Protein AF-A0A6C0CPA9-F1 (afdb_monomer_lite)

Sequence (129 aa):
EEEEEEEAEEEAEEEEEEEEEEEEEEEEEEEEEEEEEEEEEEEEAEEEAEEEAEEEAEEEAEEEEEEEEEEEEEVEEEEAEEEVYQLTIDGKEYFTTNEKDGMIYAVTEEGDVGDEVGYYEDGEPGFYE

Radius of gyration: 47.67 Å; chains: 1; bounding box: 100×30×122 Å

Organism: NCBI:txid1070528

Secondary structure (DSSP, 8-state):
-HHHHHHHHHHHHHHHHHHHHHHHHHHHHHHHHHHHHHHHHHHHHHHHHHHHHHHHHHHHHHHHHHHHHHHHHHHHHHS----PEEEEETTEEEEES-TTT-EEEEEPTTSSEEEEEEEEETTEEEE--

Structure (mmCIF, N/CA/C/O backbone):
data_AF-A0A6C0CPA9-F1
#
_entry.id   AF-A0A6C0CPA9-F1
#
loop_
_atom_site.group_PDB
_atom_site.id
_atom_site.type_symbol
_atom_site.label_atom_id
_atom_site.label_alt_id
_atom_site.label_comp_id
_atom_site.label_asym_id
_atom_site.label_entity_id
_atom_site.label_seq_id
_atom_site.pdbx_PDB_ins_code
_atom_site.Cartn_x
_atom_site.Cartn_y
_atom_site.Cartn_z
_atom_site.occupancy
_atom_site.B_iso_or_equiv
_atom_site.auth_seq_id
_atom_site.auth_comp_id
_atom_site.auth_asym_id
_atom_site.auth_atom_id
_atom_site.pdbx_PDB_model_num
ATOM 1 N N . GLU A 1 1 ? 54.520 -0.293 -70.851 1.00 71.94 1 GLU A N 1
ATOM 2 C CA . GLU A 1 1 ? 53.460 -1.229 -71.267 1.00 71.94 1 GLU A CA 1
ATOM 3 C C . GLU A 1 1 ? 53.382 -2.312 -70.206 1.00 71.94 1 GLU A C 1
ATOM 5 O O . GLU A 1 1 ? 52.647 -2.036 -69.287 1.00 71.94 1 GLU A O 1
ATOM 10 N N . GLU A 1 2 ? 54.209 -3.370 -70.169 1.00 79.31 2 GLU A N 1
ATOM 11 C CA . GLU A 1 2 ? 54.141 -4.353 -69.050 1.00 79.31 2 GLU A CA 1
ATOM 12 C C . GLU A 1 2 ? 54.379 -3.740 -67.649 1.00 79.31 2 GLU A C 1
ATOM 14 O O . GLU A 1 2 ? 53.557 -3.952 -66.776 1.00 79.31 2 GLU A O 1
ATOM 19 N N . GLU A 1 3 ? 55.417 -2.914 -67.439 1.00 79.69 3 GLU A N 1
ATOM 20 C CA . GLU A 1 3 ? 55.645 -2.259 -66.122 1.00 79.69 3 GLU A CA 1
ATOM 21 C C . GLU A 1 3 ? 54.547 -1.245 -65.733 1.00 79.69 3 GLU A C 1
ATOM 23 O O . GLU A 1 3 ? 54.368 -0.967 -64.562 1.00 79.69 3 GLU A O 1
ATOM 28 N N . GLU A 1 4 ? 53.817 -0.680 -66.702 1.00 80.62 4 GLU A N 1
ATOM 29 C CA . GLU A 1 4 ? 52.719 0.275 -66.430 1.00 80.62 4 GLU A CA 1
ATOM 30 C C . GLU A 1 4 ? 51.405 -0.465 -66.129 1.00 80.62 4 GLU A C 1
ATOM 32 O O . GLU A 1 4 ? 50.531 0.070 -65.461 1.00 80.62 4 GLU A O 1
ATOM 37 N N . GLU A 1 5 ? 51.268 -1.691 -66.642 1.00 80.69 5 GLU A N 1
ATOM 38 C CA . GLU A 1 5 ? 50.152 -2.595 -66.359 1.00 80.69 5 GLU A CA 1
ATOM 39 C C . GLU A 1 5 ? 50.328 -3.236 -64.971 1.00 80.69 5 GLU A C 1
ATOM 41 O O . GLU A 1 5 ? 49.364 -3.290 -64.225 1.00 80.69 5 GLU A O 1
ATOM 46 N N . GLU A 1 6 ? 51.560 -3.607 -64.590 1.00 85.00 6 GLU A N 1
ATOM 47 C CA . GLU A 1 6 ? 51.901 -4.124 -63.250 1.00 85.00 6 GLU A CA 1
ATOM 48 C C . GLU A 1 6 ? 51.686 -3.072 -62.144 1.00 85.00 6 GLU A C 1
ATOM 50 O O . GLU A 1 6 ? 51.071 -3.387 -61.133 1.00 85.00 6 GLU A O 1
ATOM 55 N N . GLU A 1 7 ? 52.102 -1.811 -62.349 1.00 84.19 7 GLU A N 1
ATOM 56 C CA . GLU A 1 7 ? 51.832 -0.736 -61.370 1.00 84.19 7 GLU A CA 1
ATOM 57 C C . GLU A 1 7 ? 50.328 -0.434 -61.235 1.00 84.19 7 GLU A C 1
ATOM 59 O O . GLU A 1 7 ? 49.864 -0.126 -60.145 1.00 84.19 7 GLU A O 1
ATOM 64 N N . ALA A 1 8 ? 49.548 -0.553 -62.316 1.00 89.44 8 ALA A N 1
ATOM 65 C CA . ALA A 1 8 ? 48.098 -0.361 -62.256 1.00 89.44 8 ALA A CA 1
ATOM 66 C C . ALA A 1 8 ? 47.355 -1.536 -61.593 1.00 89.44 8 ALA A C 1
ATOM 68 O O . ALA A 1 8 ? 46.271 -1.324 -61.056 1.00 89.44 8 ALA A O 1
ATOM 69 N N . GLU A 1 9 ? 47.896 -2.758 -61.659 1.00 87.00 9 GLU A N 1
ATOM 70 C CA . GLU A 1 9 ? 47.364 -3.907 -60.917 1.00 87.00 9 GLU A CA 1
ATOM 71 C C . GLU A 1 9 ? 47.684 -3.794 -59.415 1.00 87.00 9 GLU A C 1
ATOM 73 O O . GLU A 1 9 ? 46.784 -4.026 -58.617 1.00 87.00 9 GLU A O 1
ATOM 78 N N . GLU A 1 10 ? 48.894 -3.360 -59.022 1.00 87.19 10 GLU A N 1
ATOM 79 C CA . GLU A 1 10 ? 49.215 -3.108 -57.600 1.00 87.19 10 GLU A CA 1
ATOM 80 C C . GLU A 1 10 ? 48.370 -1.968 -57.004 1.00 87.19 10 GLU A C 1
ATOM 82 O O . GLU A 1 10 ? 47.857 -2.123 -55.902 1.00 87.19 10 GLU A O 1
ATOM 87 N N . GLU A 1 11 ? 48.168 -0.851 -57.722 1.00 86.12 11 GLU A N 1
ATOM 88 C CA . GLU A 1 11 ? 47.304 0.238 -57.222 1.00 86.12 11 GLU A CA 1
ATOM 89 C C . GLU A 1 11 ? 45.832 -0.197 -57.089 1.00 86.12 11 GLU A C 1
ATOM 91 O O . GLU A 1 11 ? 45.123 0.322 -56.234 1.00 86.12 11 GLU A O 1
ATOM 96 N N . ALA A 1 12 ? 45.365 -1.144 -57.911 1.00 91.75 12 ALA A N 1
ATOM 97 C CA . ALA A 1 12 ? 44.013 -1.689 -57.795 1.00 91.75 12 ALA A CA 1
ATOM 98 C C . ALA A 1 12 ? 43.873 -2.692 -56.636 1.00 91.75 12 ALA A C 1
ATOM 100 O O . ALA A 1 12 ? 42.826 -2.704 -55.999 1.00 91.75 12 ALA A O 1
ATOM 101 N N . GLU A 1 13 ? 44.900 -3.508 -56.356 1.00 90.25 13 GLU A N 1
ATOM 102 C CA . GLU A 1 13 ? 44.908 -4.384 -55.171 1.00 90.25 13 GLU A CA 1
ATOM 103 C C . GLU A 1 13 ? 44.988 -3.570 -53.866 1.00 90.25 13 GLU A C 1
ATOM 105 O O . GLU A 1 13 ? 44.288 -3.917 -52.923 1.00 90.25 13 GLU A O 1
ATOM 110 N N . GLU A 1 14 ? 45.768 -2.477 -53.805 1.00 88.94 14 GLU A N 1
ATOM 111 C CA . GLU A 1 14 ? 45.767 -1.583 -52.626 1.00 88.94 14 GLU A CA 1
ATOM 112 C C . GLU A 1 14 ? 44.408 -0.885 -52.428 1.00 88.94 14 GLU A C 1
ATOM 114 O O . GLU A 1 14 ? 43.975 -0.742 -51.289 1.00 88.94 14 GLU A O 1
ATOM 119 N N . GLU A 1 15 ? 43.722 -0.468 -53.503 1.00 89.12 15 GLU A N 1
ATOM 120 C CA . GLU A 1 15 ? 42.382 0.146 -53.402 1.00 89.12 15 GLU A CA 1
ATOM 121 C C . GLU A 1 15 ? 41.321 -0.876 -52.939 1.00 89.12 15 GLU A C 1
ATOM 123 O O . GLU A 1 15 ? 40.477 -0.523 -52.122 1.00 89.12 15 GLU A O 1
ATOM 128 N N . GLU A 1 16 ? 41.380 -2.139 -53.397 1.00 89.69 16 GLU A N 1
ATOM 129 C CA . GLU A 1 16 ? 40.499 -3.209 -52.886 1.00 89.69 16 GLU A CA 1
ATOM 130 C C . GLU A 1 16 ? 40.804 -3.568 -51.416 1.00 89.69 16 GLU A C 1
ATOM 132 O O . GLU A 1 16 ? 39.860 -3.792 -50.665 1.00 89.69 16 GLU A O 1
ATOM 137 N N . GLU A 1 17 ? 42.075 -3.604 -50.979 1.00 89.25 17 GLU A N 1
ATOM 138 C CA . GLU A 1 17 ? 42.406 -3.834 -49.557 1.00 89.25 17 GLU A CA 1
ATOM 139 C C . GLU A 1 17 ? 41.942 -2.669 -48.658 1.00 89.25 17 GLU A C 1
ATOM 141 O O . GLU A 1 17 ? 41.436 -2.935 -47.571 1.00 89.25 17 GLU A O 1
ATOM 146 N N . GLU A 1 18 ? 42.063 -1.401 -49.088 1.00 89.62 18 GLU A N 1
ATOM 147 C CA . GLU A 1 18 ? 41.516 -0.259 -48.324 1.00 89.62 18 GLU A CA 1
ATOM 148 C C . GLU A 1 18 ? 39.977 -0.301 -48.248 1.00 89.62 18 GLU A C 1
ATOM 150 O O . GLU A 1 18 ? 39.433 -0.010 -47.185 1.00 89.62 18 GLU A O 1
ATOM 155 N N . GLU A 1 19 ? 39.268 -0.675 -49.326 1.00 89.12 19 GLU A N 1
ATOM 156 C CA . GLU A 1 19 ? 37.801 -0.832 -49.278 1.00 89.12 19 GLU A CA 1
ATOM 157 C C . GLU A 1 19 ? 37.370 -1.997 -48.362 1.00 89.12 19 GLU A C 1
ATOM 159 O O . GLU A 1 19 ? 36.388 -1.844 -47.638 1.00 89.12 19 GLU A O 1
ATOM 164 N N . GLU A 1 20 ? 38.085 -3.134 -48.349 1.00 89.44 20 GLU A N 1
ATOM 165 C CA . GLU A 1 20 ? 37.786 -4.238 -47.415 1.00 89.44 20 GLU A CA 1
ATOM 166 C C . GLU A 1 20 ? 38.071 -3.851 -45.949 1.00 89.44 20 GLU A C 1
ATOM 168 O O . GLU A 1 20 ? 37.283 -4.215 -45.078 1.00 89.44 2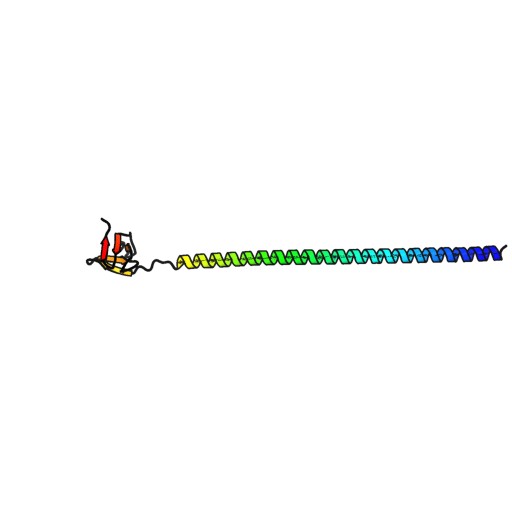0 GLU A O 1
ATOM 173 N N . GLU A 1 21 ? 39.144 -3.098 -45.654 1.00 88.88 21 GLU A N 1
ATOM 174 C CA . GLU A 1 21 ? 39.405 -2.604 -44.287 1.00 88.88 21 GLU A CA 1
ATOM 175 C C . GLU A 1 21 ? 38.352 -1.572 -43.831 1.00 88.88 21 GLU A C 1
ATOM 177 O O . GLU A 1 21 ? 37.948 -1.614 -42.669 1.00 88.88 21 GLU A O 1
ATOM 182 N N . GLU A 1 22 ? 37.874 -0.676 -44.712 1.00 89.62 22 GLU A N 1
ATOM 183 C CA . GLU A 1 22 ? 36.774 0.249 -44.373 1.00 89.62 22 GLU A CA 1
ATOM 184 C C . GLU A 1 22 ? 35.443 -0.495 -44.141 1.00 89.62 22 GLU A C 1
ATOM 186 O O . GLU A 1 22 ? 34.723 -0.139 -43.208 1.00 89.62 22 GLU A O 1
ATOM 191 N N . GLU A 1 23 ? 35.109 -1.531 -44.930 1.00 89.06 23 GLU A N 1
ATOM 192 C CA . GLU A 1 23 ? 33.907 -2.351 -44.676 1.00 89.06 23 GLU A CA 1
ATOM 193 C C . GLU A 1 23 ? 34.011 -3.133 -43.350 1.00 89.06 23 GLU A C 1
ATOM 195 O O . GLU A 1 23 ? 33.018 -3.205 -42.628 1.00 89.06 23 GLU A O 1
ATOM 200 N N . GLU A 1 24 ? 35.181 -3.688 -42.993 1.00 89.88 24 GLU A N 1
ATOM 201 C CA . GLU A 1 24 ? 35.362 -4.364 -41.693 1.00 89.88 24 GLU A CA 1
ATOM 202 C C . GLU A 1 24 ? 35.265 -3.382 -40.505 1.00 89.88 24 GLU A C 1
ATOM 204 O O . GLU A 1 24 ? 34.666 -3.739 -39.491 1.00 89.88 24 GLU A O 1
ATOM 209 N N . GLU A 1 25 ? 35.798 -2.151 -40.610 1.00 89.56 25 GLU A N 1
ATOM 210 C CA . GLU A 1 25 ? 35.625 -1.129 -39.557 1.00 89.56 25 GLU A CA 1
ATOM 211 C C . GLU A 1 25 ? 34.157 -0.678 -39.422 1.00 89.56 25 GLU A C 1
ATOM 213 O O . GLU A 1 25 ? 33.690 -0.508 -38.295 1.00 89.56 25 GLU A O 1
ATOM 218 N N . GLU A 1 26 ? 33.410 -0.509 -40.526 1.00 89.50 26 GLU A N 1
ATOM 219 C CA . GLU A 1 26 ? 31.973 -0.184 -40.454 1.00 89.50 26 GLU A CA 1
ATOM 220 C C . GLU A 1 26 ? 31.152 -1.333 -39.832 1.00 89.50 26 GLU A C 1
ATOM 222 O O . GLU A 1 26 ? 30.246 -1.059 -39.044 1.00 89.50 26 GLU A O 1
ATOM 227 N N . GLU A 1 27 ? 31.464 -2.604 -40.132 1.00 89.00 27 GLU A N 1
ATOM 228 C CA . GLU A 1 27 ? 30.794 -3.750 -39.489 1.00 89.00 27 GLU A CA 1
ATOM 229 C C . GLU A 1 27 ? 31.118 -3.847 -37.982 1.00 89.00 27 GLU A C 1
ATOM 231 O O . GLU A 1 27 ? 30.213 -4.143 -37.200 1.00 89.00 27 GLU A O 1
ATOM 236 N N . GLU A 1 28 ? 32.362 -3.577 -37.550 1.00 89.19 28 GLU A N 1
ATOM 237 C CA . GLU A 1 28 ? 32.704 -3.536 -36.114 1.00 89.19 28 GLU A CA 1
ATOM 238 C C . GLU A 1 28 ? 32.004 -2.370 -35.385 1.00 89.19 28 GLU A C 1
ATOM 240 O O . GLU A 1 28 ? 31.541 -2.566 -34.260 1.00 89.19 28 GLU A O 1
ATOM 245 N N . GLU A 1 29 ? 31.881 -1.180 -35.997 1.00 89.75 29 GLU A N 1
ATOM 246 C CA . GLU A 1 29 ? 31.122 -0.065 -35.398 1.00 89.75 29 GLU A CA 1
ATOM 247 C C . GLU A 1 29 ? 29.614 -0.377 -35.296 1.00 89.75 29 GLU A C 1
ATOM 249 O O . GLU A 1 29 ? 29.005 -0.039 -34.280 1.00 89.75 29 GLU A O 1
ATOM 254 N N . GLU A 1 30 ? 29.003 -1.040 -36.293 1.00 89.06 30 GLU A N 1
ATOM 255 C CA . GLU A 1 30 ? 27.594 -1.468 -36.200 1.00 89.06 30 GLU A CA 1
ATOM 256 C C . GLU A 1 30 ? 27.381 -2.545 -35.113 1.00 89.06 30 GLU A C 1
ATOM 258 O O . GLU A 1 30 ? 26.374 -2.481 -34.406 1.00 89.06 30 GLU A O 1
ATOM 263 N N . GLU A 1 31 ? 28.306 -3.506 -34.935 1.00 88.94 31 GLU A N 1
ATOM 264 C CA . GLU A 1 31 ? 28.223 -4.483 -33.829 1.00 88.94 31 GLU A CA 1
ATOM 265 C C . GLU A 1 31 ? 28.378 -3.812 -32.448 1.00 88.94 31 GLU A C 1
ATOM 267 O O . GLU A 1 31 ? 27.646 -4.179 -31.528 1.00 88.94 31 GLU A O 1
ATOM 272 N N . GLU A 1 32 ? 29.279 -2.828 -32.282 1.00 89.31 32 GLU A N 1
ATOM 273 C CA . GLU A 1 32 ? 29.393 -2.077 -31.015 1.00 89.31 32 GLU A CA 1
ATOM 274 C C . GLU A 1 32 ? 28.132 -1.236 -30.726 1.00 89.31 32 GLU A C 1
ATOM 276 O O . GLU A 1 32 ? 27.699 -1.195 -29.572 1.00 89.31 32 GLU A O 1
ATOM 281 N N . GLU A 1 33 ? 27.509 -0.600 -31.733 1.00 88.25 33 GLU A N 1
ATOM 282 C CA . GLU A 1 33 ? 26.233 0.117 -31.536 1.00 88.25 33 GLU A CA 1
ATOM 283 C C . GLU A 1 33 ? 25.080 -0.841 -31.169 1.00 88.25 33 GLU A C 1
ATOM 285 O O . GLU A 1 33 ? 24.278 -0.495 -30.299 1.00 88.25 33 GLU A O 1
ATOM 290 N N . GLU A 1 34 ? 24.988 -2.040 -31.771 1.00 88.12 34 GLU A N 1
ATOM 291 C CA . GLU A 1 34 ? 23.982 -3.045 -31.371 1.00 88.12 34 GLU A CA 1
ATOM 292 C C . GLU A 1 34 ? 24.216 -3.565 -29.937 1.00 88.12 34 GLU A C 1
ATOM 294 O O . GLU A 1 34 ? 23.241 -3.725 -29.200 1.00 88.12 34 GLU A O 1
ATOM 299 N N . GLU A 1 35 ? 25.468 -3.803 -29.508 1.00 87.56 35 GLU A N 1
ATOM 300 C CA . GLU A 1 35 ? 25.762 -4.198 -28.115 1.00 87.56 35 GLU A CA 1
ATOM 301 C C . GLU A 1 35 ? 25.408 -3.082 -27.112 1.00 87.56 35 GLU A C 1
ATOM 303 O O . GLU A 1 35 ? 24.839 -3.389 -26.063 1.00 87.56 35 GLU A O 1
ATOM 308 N N . GLU A 1 36 ? 25.694 -1.803 -27.412 1.00 88.25 36 GLU A N 1
ATOM 309 C CA . GLU A 1 36 ? 25.282 -0.686 -26.539 1.00 88.25 36 GLU A CA 1
ATOM 310 C C . GLU A 1 36 ? 23.747 -0.558 -26.455 1.00 88.25 36 GLU A C 1
ATOM 312 O O . GLU A 1 36 ? 23.226 -0.306 -25.366 1.00 88.25 36 GLU A O 1
ATOM 317 N N . GLU A 1 37 ? 23.007 -0.758 -27.558 1.00 87.50 37 GLU A N 1
ATOM 318 C CA . GLU A 1 37 ? 21.532 -0.717 -27.546 1.00 87.50 37 GLU A CA 1
ATOM 319 C C . GLU A 1 37 ? 20.934 -1.897 -26.746 1.00 87.50 37 GLU A C 1
ATOM 321 O O . GLU A 1 37 ? 19.967 -1.703 -26.006 1.00 87.50 37 GLU A O 1
ATOM 326 N N . GLU A 1 38 ? 21.521 -3.103 -26.828 1.00 87.81 38 GLU A N 1
ATOM 327 C CA . GLU A 1 38 ? 21.101 -4.260 -26.013 1.00 87.81 38 GLU A CA 1
ATOM 328 C C . GLU A 1 38 ? 21.391 -4.040 -24.514 1.00 87.81 38 GLU A C 1
ATOM 330 O O . GLU A 1 38 ? 20.547 -4.381 -23.681 1.00 87.81 38 GLU A O 1
ATOM 335 N N . GLU A 1 39 ? 22.533 -3.431 -24.155 1.00 87.50 39 GLU A N 1
ATOM 336 C CA . GLU A 1 39 ? 22.864 -3.100 -22.756 1.00 87.50 39 GLU A CA 1
ATOM 337 C C . GLU A 1 39 ? 21.905 -2.036 -22.182 1.00 87.50 39 GLU A C 1
ATOM 339 O O . GLU A 1 39 ? 21.437 -2.197 -21.052 1.00 87.50 39 GLU A O 1
ATOM 344 N N . GLU A 1 40 ? 21.540 -0.996 -22.953 1.00 86.62 40 GLU A N 1
ATOM 345 C CA . GLU A 1 40 ? 20.522 -0.014 -22.529 1.00 86.62 40 GLU A CA 1
ATOM 346 C C . GLU A 1 40 ? 19.130 -0.661 -22.352 1.00 86.62 40 GLU A C 1
ATOM 348 O O . GLU A 1 40 ? 18.443 -0.351 -21.375 1.00 86.62 40 GLU A O 1
ATOM 353 N N . GLU A 1 41 ? 18.706 -1.581 -23.236 1.00 87.00 41 GLU A N 1
ATOM 354 C CA . GLU A 1 41 ? 17.419 -2.292 -23.090 1.00 87.00 41 GLU A CA 1
ATOM 355 C C . GLU A 1 41 ? 17.411 -3.213 -21.851 1.00 87.00 41 GLU A C 1
ATOM 357 O O . GLU A 1 41 ? 16.395 -3.295 -21.152 1.00 87.00 41 GLU A O 1
ATOM 362 N N . GLU A 1 42 ? 18.529 -3.888 -21.540 1.00 85.38 42 GLU A N 1
ATOM 363 C CA . GLU A 1 42 ? 18.656 -4.709 -20.324 1.00 85.38 42 GLU A CA 1
ATOM 364 C C . GLU A 1 42 ? 18.603 -3.844 -19.050 1.00 85.38 42 GLU A C 1
ATOM 366 O O . GLU A 1 42 ? 17.912 -4.222 -18.099 1.00 85.38 42 GLU A O 1
ATOM 371 N N . GLU A 1 43 ? 19.251 -2.669 -19.037 1.00 85.62 43 GLU A N 1
ATOM 372 C CA . GLU A 1 43 ? 19.215 -1.743 -17.892 1.00 85.62 43 GLU A CA 1
ATOM 373 C C . GLU A 1 43 ? 17.799 -1.176 -17.662 1.00 85.62 43 GLU A C 1
ATOM 375 O O . GLU A 1 43 ? 17.316 -1.192 -16.526 1.00 85.62 43 GLU A O 1
ATOM 380 N N . GLU A 1 44 ? 17.083 -0.753 -18.719 1.00 85.75 44 GLU A N 1
ATOM 381 C CA . GLU A 1 44 ? 15.685 -0.298 -18.592 1.00 85.75 44 GLU A CA 1
ATOM 382 C C . GLU A 1 44 ? 14.759 -1.423 -18.086 1.00 85.75 44 GLU A C 1
ATOM 384 O O . GLU A 1 44 ? 13.868 -1.176 -17.268 1.00 85.75 44 GLU A O 1
ATOM 389 N N . ALA A 1 45 ? 14.978 -2.671 -18.519 1.00 86.94 45 ALA A N 1
ATOM 390 C CA . ALA A 1 45 ? 14.195 -3.818 -18.061 1.00 86.94 45 ALA A CA 1
ATOM 391 C C . ALA A 1 45 ? 14.477 -4.200 -16.594 1.00 86.94 45 ALA A C 1
ATOM 393 O O . ALA A 1 45 ? 13.550 -4.617 -15.890 1.00 86.94 45 ALA A O 1
ATOM 394 N N . GLU A 1 46 ? 15.724 -4.078 -16.116 1.00 84.50 46 GLU A N 1
ATOM 395 C CA . GLU A 1 46 ? 16.039 -4.244 -14.690 1.00 84.50 46 GLU A CA 1
ATOM 396 C C . GLU A 1 46 ? 15.406 -3.128 -13.840 1.00 84.50 46 GLU A C 1
ATOM 398 O O . GLU A 1 46 ? 14.881 -3.432 -12.766 1.00 84.50 46 GLU A O 1
ATOM 403 N N . GLU A 1 47 ? 15.387 -1.873 -14.315 1.00 81.94 47 GLU A N 1
ATOM 404 C CA . GLU A 1 47 ? 14.750 -0.756 -13.594 1.00 81.94 47 GLU A CA 1
ATOM 405 C C . GLU A 1 47 ? 13.225 -0.953 -13.479 1.00 81.94 47 GLU A C 1
ATOM 407 O O . GLU A 1 47 ? 12.688 -0.860 -12.372 1.00 81.94 47 GLU A O 1
ATOM 412 N N . GLU A 1 48 ? 12.527 -1.323 -14.567 1.00 82.19 48 GLU A N 1
ATOM 413 C CA . GLU A 1 48 ? 11.084 -1.634 -14.507 1.00 82.19 48 GLU A CA 1
ATOM 414 C C . GLU A 1 48 ? 10.783 -2.814 -13.560 1.00 82.19 48 GLU A C 1
ATOM 416 O O . GLU A 1 48 ? 9.772 -2.803 -12.854 1.00 82.19 48 GLU A O 1
ATOM 421 N N . ALA A 1 49 ? 11.653 -3.830 -13.508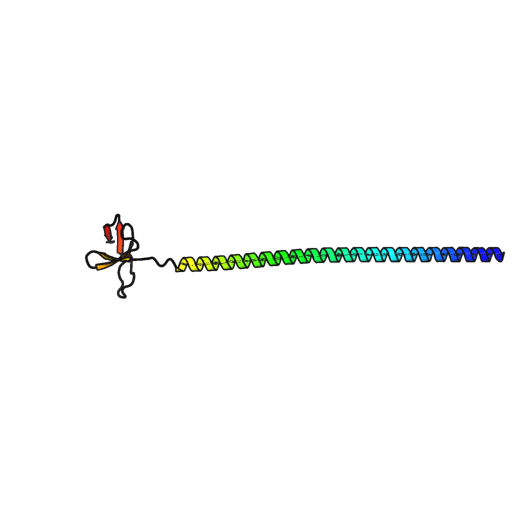 1.00 83.06 49 ALA A N 1
ATOM 422 C CA . ALA A 1 49 ? 11.477 -4.971 -12.610 1.00 83.06 49 ALA A CA 1
ATOM 423 C C . ALA A 1 49 ? 11.710 -4.618 -11.129 1.00 83.06 49 ALA A C 1
ATOM 425 O O . ALA A 1 49 ? 11.051 -5.195 -10.259 1.00 83.06 49 ALA A O 1
ATOM 426 N N . GLU A 1 50 ? 12.636 -3.700 -10.823 1.00 81.12 50 GLU A N 1
ATOM 427 C CA . GLU A 1 50 ? 12.836 -3.197 -9.458 1.00 81.12 50 GLU A CA 1
ATOM 428 C C . GLU A 1 50 ? 11.636 -2.349 -9.002 1.00 81.12 50 GLU A C 1
ATOM 430 O O . GLU A 1 50 ? 11.176 -2.527 -7.872 1.00 81.12 50 GLU A O 1
ATOM 435 N N . GLU A 1 51 ? 11.074 -1.505 -9.881 1.00 79.00 51 GLU A N 1
ATOM 436 C CA . GLU A 1 51 ? 9.879 -0.700 -9.574 1.00 79.00 51 GLU A CA 1
ATOM 437 C C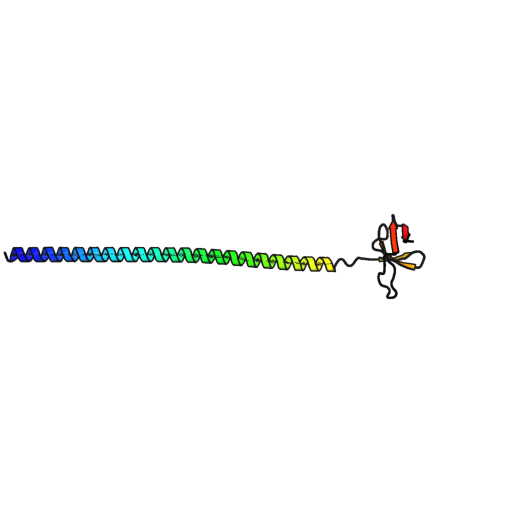 . GLU A 1 51 ? 8.646 -1.590 -9.310 1.00 79.00 51 GLU A C 1
ATOM 439 O O . GLU A 1 51 ? 7.967 -1.402 -8.300 1.00 79.00 51 GLU A O 1
ATOM 444 N N . GLU A 1 52 ? 8.395 -2.615 -10.142 1.00 77.75 52 GLU A N 1
ATOM 445 C CA . GLU A 1 52 ? 7.283 -3.565 -9.929 1.00 77.75 52 GLU A CA 1
ATOM 446 C C . GLU A 1 52 ? 7.432 -4.326 -8.595 1.00 77.75 52 GLU A C 1
ATOM 448 O O . GLU A 1 52 ? 6.448 -4.556 -7.889 1.00 77.75 52 GLU A O 1
ATOM 453 N N . ALA A 1 53 ? 8.663 -4.686 -8.212 1.00 78.56 53 ALA A N 1
ATOM 454 C CA . ALA A 1 53 ? 8.932 -5.373 -6.950 1.00 78.56 53 ALA A CA 1
ATOM 455 C C . ALA A 1 53 ? 8.773 -4.465 -5.715 1.00 78.56 53 ALA A C 1
ATOM 457 O O . ALA A 1 53 ? 8.380 -4.956 -4.654 1.00 78.56 53 ALA A O 1
ATOM 458 N N . GLU A 1 54 ? 9.087 -3.167 -5.823 1.00 76.81 54 GLU A N 1
ATOM 459 C CA . GLU A 1 54 ? 8.837 -2.196 -4.749 1.00 76.81 54 GLU A CA 1
ATOM 460 C C . GLU A 1 54 ? 7.328 -1.957 -4.568 1.00 76.81 54 GLU A C 1
ATOM 462 O O . GLU A 1 54 ? 6.858 -1.973 -3.430 1.00 76.81 54 GLU A O 1
ATOM 467 N N . GLU A 1 55 ? 6.556 -1.846 -5.661 1.00 73.88 55 GLU A N 1
ATOM 468 C CA . GLU A 1 55 ? 5.091 -1.690 -5.599 1.00 73.88 55 GLU A CA 1
ATOM 469 C C . GLU A 1 55 ? 4.411 -2.922 -4.966 1.00 73.88 55 GLU A C 1
ATOM 471 O O . GLU A 1 55 ? 3.583 -2.765 -4.068 1.00 73.88 55 GLU A O 1
ATOM 476 N N . GLU A 1 56 ? 4.803 -4.149 -5.349 1.00 68.75 56 GLU A N 1
ATOM 477 C CA . GLU A 1 56 ? 4.262 -5.385 -4.743 1.00 68.75 56 GLU A CA 1
ATOM 478 C C . GLU A 1 56 ? 4.578 -5.463 -3.235 1.00 68.75 56 GLU A C 1
ATOM 480 O O . GLU A 1 56 ? 3.741 -5.896 -2.440 1.00 68.75 56 GLU A O 1
ATOM 485 N N . ALA A 1 57 ? 5.766 -5.008 -2.819 1.00 71.06 57 ALA A N 1
ATOM 486 C CA . ALA A 1 57 ? 6.164 -5.000 -1.413 1.00 71.06 57 ALA A CA 1
ATOM 487 C C . ALA A 1 57 ? 5.427 -3.935 -0.578 1.00 71.06 57 ALA A C 1
ATOM 489 O O . ALA A 1 57 ? 5.154 -4.183 0.599 1.00 71.06 57 ALA A O 1
ATOM 490 N N . GLU A 1 58 ? 5.114 -2.765 -1.149 1.00 69.94 58 GLU A N 1
ATOM 491 C CA . GLU A 1 58 ? 4.267 -1.768 -0.479 1.00 69.94 58 GLU A CA 1
ATOM 492 C C . GLU A 1 58 ? 2.814 -2.258 -0.351 1.00 69.94 58 GLU A C 1
ATOM 494 O O . GLU A 1 58 ? 2.223 -2.080 0.714 1.00 69.94 58 GLU A O 1
ATOM 499 N N . GLU A 1 59 ? 2.258 -2.933 -1.370 1.00 64.25 59 GLU A N 1
ATOM 500 C CA . GLU A 1 59 ? 0.895 -3.496 -1.308 1.00 64.25 59 GLU A CA 1
ATOM 501 C C . GLU A 1 59 ? 0.783 -4.610 -0.247 1.00 64.25 59 GLU A C 1
ATOM 503 O O . GLU A 1 59 ? -0.153 -4.592 0.553 1.00 64.25 59 GLU A O 1
ATOM 508 N N . GLU A 1 60 ? 1.760 -5.530 -0.162 1.00 61.88 60 GLU A N 1
ATOM 509 C CA . GLU A 1 60 ? 1.776 -6.584 0.874 1.00 61.88 60 GLU A CA 1
ATOM 510 C C . GLU A 1 60 ? 1.878 -5.986 2.294 1.00 61.88 60 GLU A C 1
ATOM 512 O O . GLU A 1 60 ? 1.257 -6.492 3.230 1.00 61.88 60 GLU A O 1
ATOM 517 N N . ALA A 1 61 ? 2.620 -4.884 2.463 1.00 62.41 61 ALA A N 1
ATOM 518 C CA . ALA A 1 61 ? 2.758 -4.208 3.753 1.00 62.41 61 ALA A CA 1
ATOM 519 C C . ALA A 1 61 ? 1.485 -3.451 4.184 1.00 62.41 61 ALA A C 1
ATOM 521 O O . ALA A 1 61 ? 1.172 -3.448 5.375 1.00 62.41 61 ALA A O 1
ATOM 522 N N . GLU A 1 62 ? 0.750 -2.827 3.252 1.00 58.88 62 GLU A N 1
ATOM 523 C CA . GLU A 1 62 ? -0.556 -2.210 3.555 1.00 58.88 62 GLU A CA 1
ATOM 524 C C . GLU A 1 62 ? -1.606 -3.273 3.931 1.00 58.88 62 GLU A C 1
ATOM 526 O O . GLU A 1 62 ? -2.387 -3.045 4.856 1.00 58.88 62 GLU A O 1
ATOM 531 N N . GLU A 1 63 ? -1.605 -4.444 3.276 1.00 52.53 63 GLU A N 1
ATOM 532 C CA . GLU A 1 63 ? -2.537 -5.538 3.603 1.00 52.53 63 GLU A CA 1
ATOM 533 C C . GLU A 1 63 ? -2.251 -6.141 4.998 1.00 52.53 63 GLU A C 1
ATOM 535 O O . GLU A 1 63 ? -3.192 -6.427 5.740 1.00 52.53 63 GLU A O 1
ATOM 540 N N . GLU A 1 64 ? -0.976 -6.274 5.4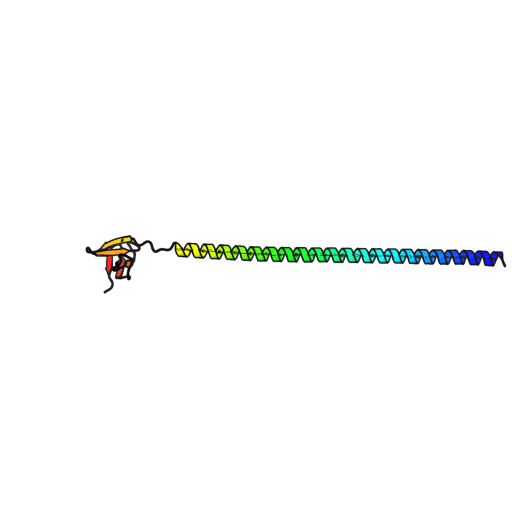01 1.00 47.84 64 GLU A N 1
ATOM 541 C CA . GLU A 1 64 ? -0.604 -6.728 6.758 1.00 47.84 64 GLU A CA 1
ATOM 542 C C . GLU A 1 64 ? -1.022 -5.711 7.844 1.00 47.84 64 GLU A C 1
ATOM 544 O O . GLU A 1 64 ? -1.487 -6.117 8.910 1.00 47.84 64 GLU A O 1
ATOM 549 N N . GLU A 1 65 ? -0.911 -4.398 7.582 1.00 47.53 65 GLU A N 1
ATOM 550 C CA . GLU A 1 65 ? -1.318 -3.351 8.539 1.00 47.53 65 GLU A CA 1
ATOM 551 C C . GLU A 1 65 ? -2.852 -3.292 8.722 1.00 47.53 65 GLU A C 1
ATOM 553 O O . GLU A 1 65 ? -3.316 -3.161 9.857 1.00 47.53 65 GLU A O 1
ATOM 558 N N . GLU A 1 66 ? -3.652 -3.454 7.653 1.00 49.38 66 GLU A N 1
ATOM 559 C CA . GLU A 1 66 ? -5.123 -3.539 7.775 1.00 49.38 66 GLU A CA 1
ATOM 560 C C . GLU A 1 66 ? -5.576 -4.795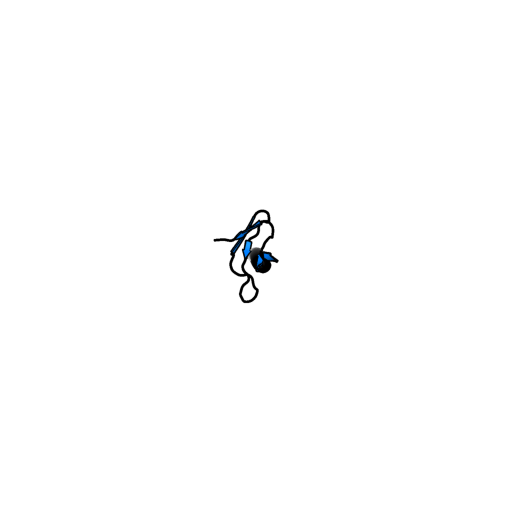 8.548 1.00 49.38 66 GLU A C 1
ATOM 562 O O . GLU A 1 66 ? -6.523 -4.709 9.336 1.00 49.38 66 GLU A O 1
ATOM 567 N N . GLU A 1 67 ? -4.913 -5.949 8.374 1.00 49.00 67 GLU A N 1
ATOM 568 C CA . GLU A 1 67 ? -5.270 -7.180 9.104 1.00 49.00 67 GLU A CA 1
ATOM 569 C C . GLU A 1 67 ? -4.941 -7.069 10.612 1.00 49.00 67 GLU A C 1
ATOM 571 O O . GLU A 1 67 ? -5.701 -7.571 11.445 1.00 49.00 67 GLU A O 1
ATOM 576 N N . GLU A 1 68 ? -3.856 -6.372 10.989 1.00 47.06 68 GLU A N 1
ATOM 577 C CA . GLU A 1 68 ? -3.505 -6.131 12.401 1.00 47.06 68 GLU A CA 1
ATOM 578 C C . GLU A 1 68 ? -4.482 -5.139 13.078 1.00 47.06 68 GLU A C 1
ATOM 580 O O . GLU A 1 68 ? -4.850 -5.343 14.240 1.00 47.06 68 GLU A O 1
ATOM 585 N N . GLU A 1 69 ? -4.969 -4.111 12.362 1.00 48.34 69 GLU A N 1
ATOM 586 C CA . GLU A 1 69 ? -5.944 -3.143 12.901 1.00 48.34 69 GLU A CA 1
ATOM 587 C C . GLU A 1 69 ? -7.339 -3.776 13.124 1.00 48.34 69 GLU A C 1
ATOM 589 O O . GLU A 1 69 ? -7.968 -3.512 14.154 1.00 48.34 69 GLU A O 1
ATOM 594 N N . GLU A 1 70 ? -7.810 -4.668 12.233 1.00 49.06 70 GLU A N 1
ATOM 595 C CA . GLU A 1 70 ? -9.067 -5.415 12.455 1.00 49.06 70 GLU A CA 1
ATOM 596 C C . GLU A 1 70 ? -8.971 -6.381 13.656 1.00 49.06 70 GLU A C 1
ATOM 598 O O . GLU A 1 70 ? -9.955 -6.540 14.389 1.00 49.06 70 GLU A O 1
ATOM 603 N N . GLU A 1 71 ? -7.809 -7.004 13.910 1.00 46.75 71 GLU A N 1
ATOM 604 C CA . GLU A 1 71 ? -7.633 -7.891 15.074 1.00 46.75 71 GLU A CA 1
ATOM 605 C C . GLU A 1 71 ? -7.621 -7.101 16.403 1.00 46.75 71 GLU A C 1
ATOM 607 O O . GLU A 1 71 ? -8.184 -7.572 17.396 1.00 46.75 71 GLU A O 1
ATOM 612 N N . GLU A 1 72 ? -7.057 -5.883 16.447 1.00 45.78 72 GLU A N 1
ATOM 613 C CA . GLU A 1 72 ? -7.120 -5.026 17.647 1.00 45.78 72 GLU A CA 1
ATOM 614 C C . GLU A 1 72 ? -8.543 -4.504 17.942 1.00 45.78 72 GLU A C 1
ATOM 616 O O . GLU A 1 72 ? -8.927 -4.441 19.117 1.00 45.78 72 GLU A O 1
ATOM 621 N N . GLU A 1 73 ? -9.355 -4.176 16.926 1.00 46.53 73 GLU A N 1
ATOM 622 C CA . GLU A 1 73 ? -10.740 -3.710 17.140 1.00 46.53 73 GLU A CA 1
ATOM 623 C C . GLU A 1 73 ? -11.649 -4.835 17.684 1.00 46.53 73 GLU A C 1
ATOM 625 O O . GLU A 1 73 ? -12.459 -4.592 18.586 1.00 46.53 73 GLU A O 1
ATOM 630 N N . GLU A 1 74 ? -11.474 -6.088 17.231 1.00 43.47 74 GLU A N 1
ATOM 631 C CA . GLU A 1 74 ? -12.254 -7.233 17.739 1.00 43.47 74 GLU A CA 1
ATOM 632 C C . GLU A 1 74 ? -11.947 -7.533 19.225 1.00 43.47 74 GLU A C 1
ATOM 634 O O . GLU A 1 74 ? -12.835 -7.941 19.981 1.00 43.47 74 GLU A O 1
ATOM 639 N N . VAL A 1 75 ? -10.718 -7.269 19.687 1.00 47.34 75 VAL A N 1
ATOM 640 C CA . VAL A 1 75 ? -10.324 -7.474 21.094 1.00 47.34 75 VAL A CA 1
ATOM 641 C C . VAL A 1 75 ? -10.863 -6.373 22.018 1.00 47.34 75 VAL A C 1
ATOM 643 O O . VAL A 1 75 ? -11.220 -6.670 23.163 1.00 47.34 75 VAL A O 1
ATOM 646 N N . GLU A 1 76 ? -10.976 -5.119 21.559 1.00 43.34 76 GLU A N 1
ATOM 647 C CA . GLU A 1 76 ? -11.523 -4.030 22.389 1.00 43.34 76 GLU A CA 1
ATOM 648 C C . GLU A 1 76 ? -13.041 -4.189 22.629 1.00 43.34 76 GLU A C 1
ATOM 650 O O . GLU A 1 76 ? -13.532 -3.853 23.713 1.00 43.34 76 GLU A O 1
ATOM 655 N N . GLU A 1 77 ? -13.793 -4.768 21.681 1.00 45.09 77 GLU A N 1
ATOM 656 C CA . GLU A 1 77 ? -15.242 -4.973 21.839 1.00 45.09 77 GLU A CA 1
ATOM 657 C C . GLU A 1 77 ? -15.589 -6.121 22.820 1.00 45.09 77 GLU A C 1
ATOM 659 O O . GLU A 1 77 ? -16.639 -6.072 23.470 1.00 45.09 77 GLU A O 1
ATOM 664 N N . GLU A 1 78 ? -14.703 -7.112 23.022 1.00 46.41 78 GLU A N 1
ATOM 665 C CA . GLU A 1 78 ? -14.934 -8.217 23.976 1.00 46.41 78 GLU A CA 1
ATOM 666 C C . GLU A 1 78 ? -14.667 -7.819 25.450 1.00 46.41 78 GLU A C 1
ATOM 668 O O . GLU A 1 78 ? -15.299 -8.369 26.353 1.00 46.41 78 GLU A O 1
ATOM 673 N N . GLU A 1 79 ? -13.809 -6.825 25.735 1.00 46.19 79 GLU A N 1
ATOM 674 C CA . GLU A 1 79 ? -13.556 -6.346 27.115 1.00 46.19 79 GLU A CA 1
ATOM 675 C C . GLU A 1 79 ? -14.602 -5.339 27.639 1.00 46.19 79 GLU A C 1
ATOM 677 O O . GLU A 1 79 ? -14.591 -4.990 28.824 1.00 46.19 79 GLU A O 1
ATOM 682 N N . ALA A 1 80 ? -15.565 -4.912 26.816 1.00 45.34 80 ALA A N 1
ATOM 683 C CA . ALA A 1 80 ? -16.694 -4.080 27.243 1.00 45.34 80 ALA A CA 1
ATOM 684 C C . ALA A 1 80 ? -17.838 -4.896 27.886 1.00 45.34 80 ALA A C 1
ATOM 686 O O . ALA A 1 80 ? -19.019 -4.576 27.721 1.00 45.34 80 ALA A O 1
ATOM 687 N N . GLU A 1 81 ? -17.514 -5.941 28.653 1.00 52.88 81 GLU A N 1
ATOM 688 C CA . GLU A 1 81 ? -18.471 -6.561 29.568 1.00 52.88 81 GLU A CA 1
ATOM 689 C C . GLU A 1 81 ? -18.915 -5.491 30.582 1.00 52.88 81 GLU A C 1
ATOM 691 O O . GLU A 1 81 ? -18.141 -5.092 31.451 1.00 52.88 81 GLU A O 1
ATOM 696 N N . GLU A 1 82 ? -20.146 -4.975 30.454 1.00 60.53 82 GLU A N 1
ATOM 697 C CA . GLU A 1 82 ? -20.699 -3.951 31.349 1.00 60.53 82 GLU A CA 1
ATOM 698 C C . GLU A 1 82 ? -20.481 -4.353 32.820 1.00 60.53 82 GLU A C 1
ATOM 700 O O . GLU A 1 82 ? -21.173 -5.228 33.350 1.00 60.53 82 GLU A O 1
ATOM 705 N N . GLU A 1 83 ? -19.518 -3.709 33.494 1.00 72.75 83 GLU A N 1
ATOM 706 C CA . GLU A 1 83 ? -19.225 -3.945 34.908 1.00 72.75 83 GLU A CA 1
ATOM 707 C C . GLU A 1 83 ? -20.429 -3.518 35.753 1.00 72.75 83 GLU A C 1
ATOM 709 O O . GLU A 1 83 ? -20.560 -2.369 36.186 1.00 72.75 83 GLU A O 1
ATOM 714 N N . VAL A 1 84 ? -21.333 -4.462 35.995 1.00 85.81 84 VAL A N 1
ATOM 715 C CA . VAL A 1 84 ? -22.471 -4.263 36.877 1.00 85.81 84 VAL A CA 1
ATOM 716 C C . VAL A 1 84 ? -22.171 -4.774 38.276 1.00 85.81 84 VAL A C 1
ATOM 718 O O . VAL A 1 84 ? -21.683 -5.880 38.508 1.00 85.81 84 VAL A O 1
ATOM 721 N N . TYR A 1 85 ? -22.524 -3.962 39.258 1.00 87.38 85 TYR A N 1
ATOM 722 C CA . TYR A 1 85 ? -22.340 -4.259 40.665 1.00 87.38 85 TYR A CA 1
ATOM 723 C C . TYR A 1 85 ? -23.659 -4.741 41.251 1.00 87.38 85 TYR A C 1
ATOM 725 O O . TYR A 1 85 ? -24.704 -4.108 41.083 1.00 87.38 85 TYR A O 1
ATOM 733 N N . GLN A 1 86 ? -23.617 -5.857 41.973 1.00 90.38 86 GLN A N 1
ATOM 734 C CA . GLN A 1 86 ? -24.779 -6.347 42.699 1.00 90.38 86 GLN A CA 1
ATOM 735 C C . GLN A 1 86 ? -25.028 -5.479 43.938 1.00 90.38 86 GLN A C 1
ATOM 737 O O . GLN A 1 86 ? -24.127 -5.239 44.745 1.00 90.38 86 GLN A O 1
ATOM 742 N N . LEU A 1 87 ? -26.271 -5.054 44.133 1.00 91.88 87 LEU A N 1
ATOM 743 C CA . LEU A 1 87 ? -26.694 -4.301 45.305 1.00 91.88 87 LEU A CA 1
ATOM 744 C C . LEU A 1 87 ? -28.065 -4.751 45.811 1.00 91.88 87 LEU A C 1
ATOM 746 O O . LEU A 1 87 ? -28.735 -5.602 45.229 1.00 91.88 87 LEU A O 1
ATOM 750 N N . THR A 1 88 ? -28.505 -4.161 46.919 1.00 92.69 88 THR A N 1
ATOM 751 C CA . THR A 1 88 ? -29.813 -4.447 47.513 1.00 92.69 88 THR A CA 1
ATOM 752 C C . THR A 1 88 ? -30.618 -3.161 47.683 1.00 92.69 88 THR A C 1
ATOM 754 O O . THR A 1 88 ? -30.233 -2.297 48.470 1.00 92.69 88 THR A O 1
ATOM 757 N N . ILE A 1 89 ? -31.766 -3.064 47.006 1.00 90.81 89 ILE A N 1
ATOM 758 C CA . ILE A 1 89 ? -32.726 -1.952 47.114 1.00 90.81 89 ILE A CA 1
ATOM 759 C C . ILE A 1 89 ? -34.003 -2.497 47.764 1.00 90.81 89 ILE A C 1
ATOM 761 O O . ILE A 1 89 ? -34.540 -3.512 47.324 1.00 90.81 89 ILE A O 1
ATOM 765 N N . ASP A 1 90 ? -34.467 -1.880 48.856 1.00 89.44 90 ASP A N 1
ATOM 766 C CA . ASP A 1 90 ? -35.671 -2.302 49.604 1.00 89.44 90 ASP A CA 1
ATOM 767 C C . ASP A 1 90 ? -35.712 -3.798 49.999 1.00 89.44 90 ASP A C 1
ATOM 769 O O . ASP A 1 90 ? -36.771 -4.409 50.154 1.00 89.44 90 ASP A O 1
ATOM 773 N N . GLY A 1 91 ? -34.538 -4.406 50.202 1.00 91.56 91 GLY A N 1
ATOM 774 C CA 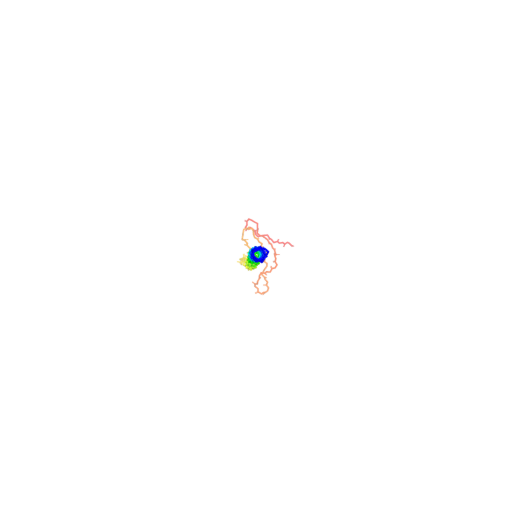. GLY A 1 91 ? -34.404 -5.818 50.580 1.00 91.56 91 GLY A CA 1
ATOM 775 C C . GLY A 1 91 ? -34.500 -6.812 49.417 1.00 91.56 91 GLY A C 1
ATOM 776 O O . GLY A 1 91 ? -34.578 -8.012 49.679 1.00 91.56 91 GLY A O 1
ATOM 777 N N . LYS A 1 92 ? -34.485 -6.339 48.165 1.00 91.56 92 LYS A N 1
ATOM 778 C CA . LYS A 1 92 ? -34.393 -7.159 46.950 1.00 91.56 92 LYS A CA 1
ATOM 779 C C . LYS A 1 92 ? -33.071 -6.887 46.220 1.00 91.56 92 LYS A C 1
ATOM 781 O O . LYS A 1 92 ? -32.594 -5.754 46.217 1.00 91.56 92 LYS A O 1
ATOM 786 N N . GLU A 1 93 ? -32.473 -7.936 45.661 1.00 94.50 93 GLU A N 1
ATOM 787 C CA . GLU A 1 93 ? -31.216 -7.858 44.908 1.00 94.50 93 GLU A CA 1
ATOM 788 C C . GLU A 1 93 ? -31.453 -7.301 43.497 1.00 94.50 93 GLU A C 1
ATOM 790 O O . GLU A 1 93 ? -32.460 -7.628 42.862 1.00 94.50 93 GLU A O 1
ATOM 795 N N . TYR A 1 94 ? -30.526 -6.453 43.049 1.00 94.38 94 TYR A N 1
ATOM 796 C CA . TYR A 1 94 ? -30.486 -5.810 41.733 1.00 94.38 94 TYR A CA 1
ATOM 797 C C . TYR A 1 94 ? -29.033 -5.664 41.273 1.00 94.38 94 TYR A C 1
ATOM 799 O O . TYR A 1 94 ? -28.115 -5.727 42.093 1.00 94.38 94 TYR A O 1
ATOM 807 N N . PHE A 1 95 ? -28.840 -5.414 39.984 1.00 94.50 95 PHE A N 1
ATOM 808 C CA . PHE A 1 95 ? -27.554 -5.023 39.410 1.00 94.50 95 PHE A CA 1
ATOM 809 C C . PHE A 1 95 ? -27.585 -3.546 39.010 1.00 94.50 95 PHE A C 1
ATOM 811 O O . PHE A 1 95 ? -28.640 -3.042 38.625 1.00 94.50 95 PHE A O 1
ATOM 818 N N . THR A 1 96 ? -26.455 -2.843 39.120 1.00 92.38 96 THR A N 1
ATOM 819 C CA . THR A 1 96 ? -26.311 -1.470 38.611 1.00 92.38 96 THR A CA 1
ATOM 820 C C . THR A 1 96 ? -24.991 -1.248 37.898 1.00 92.38 96 THR A C 1
ATOM 822 O O . THR A 1 96 ? -23.972 -1.758 38.352 1.00 92.38 96 THR A O 1
ATOM 825 N N . THR A 1 97 ? -24.982 -0.420 36.854 1.00 91.69 97 THR A N 1
ATOM 826 C CA . THR A 1 97 ? -23.740 0.106 36.257 1.00 91.69 97 THR A CA 1
ATOM 827 C C . THR A 1 97 ? -23.102 1.199 37.120 1.00 91.69 97 THR A C 1
ATOM 829 O O . THR A 1 97 ? -21.893 1.413 37.075 1.00 91.69 97 THR A O 1
ATOM 832 N N . ASN A 1 98 ? -23.890 1.913 37.935 1.00 88.94 98 ASN A N 1
ATOM 833 C CA . ASN A 1 98 ? -23.397 2.976 38.813 1.00 88.94 98 ASN A CA 1
ATOM 834 C C . ASN A 1 98 ? -24.396 3.286 39.946 1.00 88.94 98 ASN A C 1
ATOM 836 O O . ASN A 1 98 ? -25.584 3.486 39.709 1.00 88.94 98 ASN A O 1
ATOM 840 N N . GLU A 1 99 ? -23.931 3.366 41.195 1.00 87.12 99 GLU A N 1
ATOM 841 C CA . GLU A 1 99 ? -24.784 3.671 42.360 1.00 87.12 99 GLU A CA 1
ATOM 842 C C . GLU A 1 99 ? -25.197 5.152 42.476 1.00 87.12 99 GLU A C 1
ATOM 844 O O . GLU A 1 99 ? -25.974 5.494 43.364 1.00 87.12 99 GLU A O 1
ATOM 849 N N . LYS A 1 100 ? -24.663 6.037 41.623 1.00 89.50 100 LYS A N 1
ATOM 850 C CA . LYS A 1 100 ? -24.987 7.473 41.603 1.00 89.50 100 LYS A CA 1
ATOM 851 C C . LYS A 1 100 ? -25.892 7.855 40.442 1.00 89.50 100 LYS A C 1
ATOM 853 O O . LYS A 1 100 ? -26.912 8.488 40.676 1.00 89.50 100 LYS A O 1
ATOM 858 N N . ASP A 1 101 ? -25.519 7.447 39.233 1.00 90.75 101 ASP A N 1
ATOM 859 C CA . ASP A 1 101 ? -26.179 7.837 37.980 1.00 90.75 101 ASP A CA 1
ATOM 860 C C . ASP A 1 101 ? -26.131 6.671 36.976 1.00 90.75 101 ASP A C 1
ATOM 862 O O . ASP A 1 101 ? -25.601 6.796 35.873 1.00 90.75 101 ASP A O 1
ATOM 866 N N . GLY A 1 102 ? -26.565 5.488 37.413 1.00 90.50 102 GLY A N 1
ATOM 867 C CA . GLY A 1 102 ? -26.514 4.246 36.636 1.00 90.50 102 GLY A CA 1
ATOM 868 C C . GLY A 1 102 ? -27.869 3.575 36.472 1.00 90.50 102 GLY A C 1
ATOM 869 O O . GLY A 1 102 ? -28.866 3.985 37.059 1.00 90.50 102 GLY A O 1
ATOM 870 N N . MET A 1 103 ? -27.904 2.523 35.670 1.00 94.06 103 MET A N 1
ATOM 871 C CA . MET A 1 103 ? -29.118 1.800 35.296 1.00 94.06 103 MET A CA 1
ATOM 872 C C . MET A 1 103 ? -29.344 0.674 36.297 1.00 94.06 103 MET A C 1
ATOM 874 O O . MET A 1 103 ? -28.385 0.061 36.748 1.00 94.06 103 MET A O 1
ATOM 878 N N . ILE A 1 104 ? -30.594 0.404 36.669 1.00 94.25 104 ILE A N 1
ATOM 879 C CA . ILE A 1 104 ? -30.949 -0.657 37.616 1.00 94.25 104 ILE A CA 1
ATOM 880 C C . ILE A 1 104 ? -31.530 -1.823 36.830 1.00 94.25 104 ILE A C 1
ATOM 882 O O . ILE A 1 104 ? -32.589 -1.695 36.217 1.00 94.25 104 ILE A O 1
ATOM 886 N N . TYR A 1 105 ? -30.892 -2.981 36.929 1.00 94.06 105 TYR A N 1
ATOM 887 C CA . TYR A 1 105 ? -31.306 -4.214 36.272 1.00 94.06 105 TYR A CA 1
ATOM 888 C C . TYR A 1 105 ? -31.862 -5.216 37.284 1.00 94.06 105 TYR A C 1
ATOM 890 O O . TYR A 1 105 ? -31.403 -5.314 38.430 1.00 94.06 105 TYR A O 1
ATOM 898 N N . ALA A 1 106 ? -32.878 -5.972 36.871 1.00 94.06 106 ALA A N 1
ATOM 899 C CA . ALA A 1 106 ? -33.412 -7.075 37.656 1.00 94.06 106 ALA A CA 1
ATOM 900 C C . ALA A 1 106 ? -32.398 -8.222 37.770 1.00 94.06 106 ALA A C 1
ATOM 902 O O . ALA A 1 106 ? -31.500 -8.361 36.950 1.00 94.06 106 ALA A O 1
ATOM 903 N N . VAL A 1 107 ? -32.579 -9.077 38.774 1.00 93.38 107 VAL A N 1
ATOM 904 C CA . VAL A 1 107 ? -31.877 -10.363 38.862 1.00 93.38 107 VAL A CA 1
ATOM 905 C C . VAL A 1 107 ? -32.770 -11.436 38.241 1.00 93.38 107 VAL A C 1
ATOM 907 O O . VAL A 1 107 ? -33.949 -11.536 38.608 1.00 93.38 107 VAL A O 1
ATOM 910 N N . THR A 1 108 ? -32.238 -12.212 37.297 1.00 91.62 108 THR A N 1
ATOM 911 C CA . THR A 1 108 ? -32.957 -13.318 36.643 1.00 91.62 108 THR A CA 1
ATOM 912 C C . THR A 1 108 ? -33.125 -14.519 37.584 1.00 91.62 108 THR A C 1
ATOM 914 O O . THR A 1 108 ? -32.595 -14.550 38.695 1.00 91.62 108 THR A O 1
ATOM 917 N N . GLU A 1 109 ? -33.869 -15.548 37.159 1.00 90.12 109 GLU A N 1
ATOM 918 C CA . GLU A 1 109 ? -34.010 -16.793 37.939 1.00 90.12 109 GLU A CA 1
ATOM 919 C C . GLU A 1 109 ? -32.676 -17.536 38.136 1.00 90.12 109 GLU A C 1
ATOM 921 O O . GLU A 1 109 ? -32.549 -18.332 39.068 1.00 90.12 109 GLU A O 1
ATOM 926 N N . GLU A 1 110 ? -31.697 -17.271 37.271 1.00 90.12 110 GLU A N 1
ATOM 927 C CA . GLU A 1 110 ? -30.370 -17.893 37.279 1.00 90.12 110 GLU A CA 1
ATOM 928 C C . GLU A 1 110 ? -29.361 -17.106 38.136 1.00 90.12 110 GLU A C 1
ATOM 930 O O . GLU A 1 110 ? -28.328 -17.652 38.520 1.00 90.12 110 GLU A O 1
ATOM 935 N N . GLY A 1 111 ? -29.720 -15.887 38.564 1.00 86.44 111 GLY A N 1
ATOM 936 C CA . GLY A 1 111 ? -28.859 -15.002 39.355 1.00 86.44 111 GLY A CA 1
ATOM 937 C C . GLY A 1 111 ? -28.071 -13.987 38.524 1.00 86.44 111 GLY A C 1
ATOM 938 O O . GLY A 1 111 ? -27.300 -13.223 39.097 1.00 86.44 111 GLY A O 1
ATOM 939 N N . ASP A 1 112 ? -28.287 -13.963 37.211 1.00 90.12 112 ASP A N 1
ATOM 940 C CA . ASP A 1 112 ? -27.632 -13.067 36.259 1.00 90.12 112 ASP A CA 1
ATOM 941 C C . ASP A 1 112 ? -28.391 -11.743 36.075 1.00 90.12 112 ASP A C 1
ATOM 943 O O . ASP A 1 112 ? -29.490 -11.538 36.609 1.00 90.12 112 ASP A O 1
ATOM 947 N N . VAL A 1 113 ? -27.791 -10.840 35.300 1.00 90.56 113 VAL A N 1
ATOM 948 C CA . VAL A 1 113 ? -28.358 -9.542 34.918 1.00 90.56 113 VAL A CA 1
ATOM 949 C C . VAL A 1 113 ? -29.583 -9.757 34.032 1.00 90.56 113 VAL A C 1
ATOM 951 O O . VAL A 1 113 ? -29.528 -10.457 33.024 1.00 90.56 113 VAL A O 1
ATOM 954 N N . GLY A 1 114 ? -30.713 -9.194 34.445 1.00 91.12 114 GLY A N 1
ATOM 955 C CA . GLY A 1 114 ? -31.983 -9.244 33.727 1.00 91.12 114 GLY A CA 1
ATOM 956 C C . GLY A 1 114 ? -32.345 -7.909 33.085 1.00 91.12 114 GLY A C 1
ATOM 957 O O . GLY A 1 114 ? -31.492 -7.063 32.842 1.00 91.12 114 GLY A O 1
ATOM 958 N N . ASP A 1 115 ? -33.640 -7.710 32.833 1.00 93.06 115 ASP A N 1
ATOM 959 C CA . ASP A 1 115 ? -34.149 -6.487 32.206 1.00 93.06 115 ASP A CA 1
ATOM 960 C C . ASP A 1 115 ? -33.860 -5.222 33.039 1.00 93.06 115 ASP A C 1
ATOM 962 O O . ASP A 1 115 ? -33.873 -5.257 34.276 1.00 93.06 115 ASP A O 1
ATOM 966 N N . GLU A 1 116 ? -33.675 -4.085 32.359 1.00 94.06 116 GLU A N 1
ATOM 967 C CA . GLU A 1 116 ? -33.636 -2.759 32.986 1.00 94.06 116 GLU A CA 1
ATOM 968 C C . GLU A 1 116 ? -35.002 -2.446 33.623 1.00 94.06 116 GLU A C 1
ATOM 970 O O . GLU A 1 116 ? -36.046 -2.449 32.968 1.00 94.06 116 GLU A O 1
ATOM 975 N N . VAL A 1 117 ? -35.004 -2.182 34.928 1.00 95.06 117 VAL A N 1
ATOM 976 C CA . VAL A 1 117 ? -36.204 -1.919 35.738 1.00 95.06 117 VAL A CA 1
ATOM 977 C C . VAL A 1 117 ? -36.218 -0.524 36.356 1.00 95.06 117 VAL A C 1
ATOM 979 O O . VAL A 1 117 ? -37.213 -0.143 36.980 1.00 95.06 117 VAL A O 1
ATOM 982 N N . GLY A 1 118 ? -35.141 0.243 36.206 1.00 94.44 118 GLY A N 1
ATOM 983 C CA . GLY A 1 118 ? -35.033 1.577 36.775 1.00 94.44 118 GLY A CA 1
ATOM 984 C C . GLY A 1 118 ? -33.687 2.242 36.523 1.00 94.44 118 GLY A C 1
ATOM 985 O O . GLY A 1 118 ? -32.872 1.749 35.750 1.00 94.44 118 GLY A O 1
ATOM 986 N N . TYR A 1 119 ? -33.449 3.348 37.218 1.00 94.31 119 TYR A N 1
ATOM 987 C CA . TYR A 1 119 ? -32.208 4.113 37.170 1.00 94.31 119 TYR A CA 1
ATOM 988 C C . TYR A 1 119 ? -31.942 4.806 38.509 1.00 94.31 119 TYR A C 1
ATOM 990 O O . TYR A 1 119 ? -32.854 5.070 39.290 1.00 94.31 119 TYR A O 1
ATOM 998 N N . TYR A 1 120 ? -30.679 5.098 38.776 1.00 93.88 120 TYR A N 1
ATOM 999 C CA . TYR A 1 120 ? -30.232 5.980 39.839 1.00 93.88 120 TYR A CA 1
ATOM 1000 C C . TYR A 1 120 ? -30.164 7.417 39.324 1.00 93.88 120 TYR A C 1
ATOM 1002 O O . TYR A 1 120 ? -29.651 7.664 38.236 1.00 93.88 120 TYR A O 1
ATOM 1010 N N . GLU A 1 121 ? -30.653 8.360 40.123 1.00 92.38 121 GLU A N 1
ATOM 1011 C CA . GLU A 1 121 ? -30.490 9.799 39.897 1.00 92.38 121 GLU A CA 1
ATOM 1012 C C . GLU A 1 121 ? -29.963 10.422 41.191 1.00 92.38 121 GLU A C 1
ATOM 1014 O O . GLU A 1 121 ? -30.613 10.325 42.234 1.00 92.38 121 GLU A O 1
ATOM 1019 N N . ASP A 1 122 ? -28.753 10.995 41.158 1.00 91.94 122 ASP A N 1
ATOM 1020 C CA . ASP A 1 122 ? -28.088 11.570 42.341 1.00 91.94 122 ASP A CA 1
ATOM 1021 C C . ASP A 1 122 ? -27.982 10.590 43.545 1.00 91.94 122 ASP A C 1
ATOM 1023 O O . ASP A 1 122 ? -27.943 10.986 44.716 1.00 91.94 122 ASP A O 1
ATOM 1027 N N . GLY A 1 123 ? -27.897 9.283 43.273 1.00 90.56 123 GLY A N 1
ATOM 1028 C CA . GLY A 1 123 ? -27.832 8.219 44.283 1.00 90.56 123 GLY A CA 1
ATOM 1029 C C . GLY A 1 123 ? -29.181 7.777 44.861 1.00 90.56 123 GLY A C 1
ATOM 1030 O O . GLY A 1 123 ? -29.215 6.951 45.778 1.00 90.56 123 GLY A O 1
ATOM 1031 N N . GLU A 1 124 ? -30.295 8.281 44.329 1.00 92.00 124 GLU A N 1
ATOM 1032 C CA . GLU A 1 124 ? -31.643 7.818 44.658 1.00 92.00 124 GLU A CA 1
ATOM 1033 C C . GLU A 1 124 ? -32.167 6.860 43.567 1.00 92.00 124 GLU A C 1
ATOM 1035 O O . GLU A 1 124 ? -32.162 7.222 42.391 1.00 92.00 124 GLU A O 1
ATOM 1040 N N . PRO A 1 125 ? -32.619 5.635 43.912 1.00 93.38 125 PRO A N 1
ATOM 1041 C CA . PRO A 1 125 ? -33.135 4.689 42.926 1.00 93.38 125 PRO A CA 1
ATOM 1042 C C . PRO A 1 125 ? -34.584 5.016 42.531 1.00 93.38 125 PRO A C 1
ATOM 1044 O O . PRO A 1 125 ? -35.476 5.078 43.382 1.00 93.38 125 PRO A O 1
ATOM 1047 N N . GLY A 1 126 ? -34.832 5.160 41.232 1.00 92.50 126 GLY A N 1
ATOM 1048 C CA . GLY A 1 126 ? -36.151 5.256 40.611 1.00 92.50 126 GLY A CA 1
ATOM 1049 C C . GLY A 1 126 ? -36.467 4.005 39.790 1.00 92.50 126 GLY A C 1
ATOM 1050 O O . GLY A 1 126 ? -35.627 3.533 39.035 1.00 92.50 126 GLY A O 1
ATOM 1051 N N . PHE A 1 127 ? -37.681 3.465 39.917 1.00 94.12 127 PHE A N 1
ATOM 1052 C CA . PHE A 1 127 ? -38.144 2.307 39.138 1.00 94.12 127 PHE A CA 1
ATOM 1053 C C . PHE A 1 127 ? -39.188 2.726 38.105 1.00 94.12 127 PHE A C 1
ATOM 1055 O O . PHE A 1 127 ? -40.015 3.600 38.379 1.00 94.12 127 PHE A O 1
ATOM 1062 N N . TYR A 1 128 ? -39.169 2.082 36.941 1.00 90.19 128 TYR A N 1
ATOM 1063 C CA . TYR A 1 128 ? -40.201 2.272 35.926 1.00 90.19 128 TYR A CA 1
ATOM 1064 C C . TYR A 1 128 ? -41.539 1.673 36.400 1.00 90.19 128 TYR A C 1
ATOM 1066 O O . TYR A 1 128 ? -41.563 0.630 37.057 1.00 90.19 128 TYR A O 1
ATOM 1074 N N . GLU A 1 129 ? -42.644 2.370 36.113 1.00 74.88 129 GLU A N 1
ATOM 1075 C CA . GLU A 1 129 ? -44.011 2.023 36.558 1.00 74.88 129 GLU A CA 1
ATOM 1076 C C . GLU A 1 129 ? -44.680 0.936 35.700 1.00 74.88 129 GLU A C 1
ATOM 1078 O O . GLU A 1 129 ? -44.534 0.980 34.455 1.00 74.88 129 GLU A O 1
#

pLDDT: mean 80.73, std 15.7, range [43.34, 95.06]

Foldseek 3Di:
DVVVVVVVVVVVVVVVVVVVVVVVVVVVVVVVVVVVVVVVVVVVVVVVVVVVVVVVVVVVVVVVVVVVVVVVVVVVVVVPPQPWDWDADPNAIWTWSDQAWTWTFHQDPVRDGHDTFFTHHRNDTDGDD